Protein AF-A0A8J9T237-F1 (afdb_monomer_lite)

Sequence (144 aa):
PAMFVANHNSWMDIPYLGSTIGWRNYKIIAKKELSKVPALGKAIYLGGHVMVDRTDRKSQLKTLKTGIQYLKDGVHLCTFPEGTRSRTGKVLPFKNGAFKMAYKAGAPIIPLSIVGANKMMPAHWMFPFRSGHGITKVIVHDPI

Secondary structure (DSSP, 8-state):
--EEEE--S-TTHHHHHHHHTTTSSEEEEEEGGGGGSTTHHHHHHHTTPEEE-SS-HHHHHHHHHHHHHHHHTT-EEEE-TTSS--SSSSPPPPPTHHHHHHHHHTPPEEEEEEESHHHHS-TT-SS--S---S--EEEEPPP-

pLDDT: mean 91.12, std 5.75, range [74.38, 98.19]

Organism: Phaeodactylum tricornutum (NCBI:txid2850)

Foldseek 3Di:
DAEEEEAAWAPVVVVVVCVVVVVPQEAEEAEQVLLVPPPRVVCNVVVVHQYADPVDPVRLVVSLVVLLVSLLVVGYYYYHQLNAHDQVQDGHDGHCSSVSSCVSNVHWYKYKYKPQNCQQPGRPDPDRPDGRDDDIDIDIDDTD

Structure (mmCIF, N/CA/C/O backbone):
data_AF-A0A8J9T237-F1
#
_entry.id   AF-A0A8J9T237-F1
#
loop_
_atom_site.group_PDB
_atom_site.id
_atom_site.type_symbol
_atom_site.label_atom_id
_atom_site.label_alt_id
_atom_site.label_comp_id
_atom_site.label_asym_id
_atom_site.label_entity_id
_atom_site.label_seq_id
_atom_site.pdbx_PDB_ins_code
_atom_site.Cartn_x
_atom_site.Cartn_y
_atom_site.Cartn_z
_atom_site.occupancy
_atom_site.B_iso_or_equiv
_atom_site.auth_seq_id
_atom_site.auth_comp_id
_atom_site.auth_asym_id
_atom_site.auth_atom_id
_atom_site.pdbx_PDB_model_num
ATOM 1 N N . PRO A 1 1 ? -16.008 0.614 2.294 1.00 92.75 1 PRO A N 1
ATOM 2 C CA . PRO A 1 1 ? -14.536 0.800 2.177 1.00 92.75 1 PRO A CA 1
ATOM 3 C C . PRO A 1 1 ? -13.841 -0.565 2.192 1.00 92.75 1 PRO A C 1
ATOM 5 O O . PRO A 1 1 ? -14.397 -1.498 2.759 1.00 92.75 1 PRO A O 1
ATOM 8 N N . ALA A 1 2 ? -12.664 -0.687 1.576 1.00 95.62 2 ALA A N 1
ATOM 9 C CA . ALA A 1 2 ? -11.924 -1.950 1.470 1.00 95.62 2 ALA A CA 1
ATOM 10 C C . ALA A 1 2 ? -10.407 -1.708 1.493 1.00 95.62 2 ALA A C 1
ATOM 12 O O . ALA A 1 2 ? -9.944 -0.614 1.148 1.00 95.62 2 ALA A O 1
ATOM 13 N N . MET A 1 3 ? -9.648 -2.734 1.886 1.00 97.06 3 MET A N 1
ATOM 14 C CA . MET A 1 3 ? -8.188 -2.773 1.792 1.00 97.06 3 MET A CA 1
ATOM 15 C C . MET A 1 3 ? -7.775 -3.501 0.511 1.00 97.06 3 MET A C 1
ATOM 17 O O . MET A 1 3 ? -7.821 -4.725 0.435 1.00 97.06 3 MET A O 1
ATOM 21 N N . PHE A 1 4 ? -7.324 -2.750 -0.484 1.00 96.56 4 PHE A N 1
ATOM 22 C CA . PHE A 1 4 ? -6.761 -3.292 -1.711 1.00 96.56 4 PHE A CA 1
ATOM 23 C C . PHE A 1 4 ? -5.283 -3.641 -1.518 1.00 96.56 4 PHE A C 1
ATOM 25 O O . PHE A 1 4 ? -4.478 -2.804 -1.087 1.00 96.56 4 PHE A O 1
ATOM 32 N N . VAL A 1 5 ? -4.913 -4.869 -1.870 1.00 96.19 5 VAL A N 1
ATOM 33 C CA . VAL A 1 5 ? -3.529 -5.361 -1.799 1.00 96.19 5 VAL A CA 1
ATOM 34 C C . VAL A 1 5 ? -3.123 -5.969 -3.129 1.00 96.19 5 VAL A C 1
ATOM 36 O O . VAL A 1 5 ? -3.763 -6.898 -3.606 1.00 96.19 5 VAL A O 1
ATOM 39 N N . ALA A 1 6 ? -2.040 -5.455 -3.707 1.00 95.81 6 ALA A N 1
ATOM 40 C CA . ALA A 1 6 ? -1.522 -5.896 -4.999 1.00 95.81 6 ALA A CA 1
ATOM 41 C C . ALA A 1 6 ? -0.049 -6.310 -4.903 1.00 95.81 6 ALA A C 1
ATOM 43 O O . ALA A 1 6 ? 0.686 -5.800 -4.055 1.00 95.81 6 ALA A O 1
ATOM 44 N N . ASN A 1 7 ? 0.408 -7.196 -5.790 1.00 95.25 7 ASN A N 1
ATOM 45 C CA . ASN A 1 7 ? 1.843 -7.430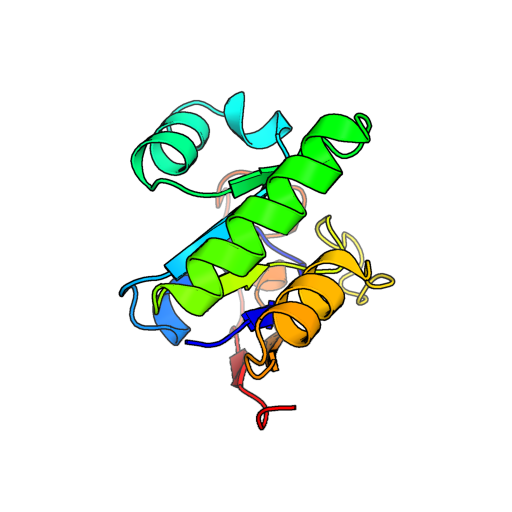 -5.984 1.00 95.25 7 ASN A CA 1
ATOM 46 C C . ASN A 1 7 ? 2.533 -6.186 -6.573 1.00 95.25 7 ASN A C 1
ATOM 48 O O . ASN A 1 7 ? 1.879 -5.336 -7.177 1.00 95.25 7 ASN A O 1
ATOM 52 N N . HIS A 1 8 ? 3.855 -6.086 -6.418 1.00 93.62 8 HIS A N 1
ATOM 53 C CA . HIS A 1 8 ? 4.619 -4.908 -6.828 1.00 93.62 8 HIS A CA 1
ATOM 54 C C . HIS A 1 8 ? 5.853 -5.272 -7.649 1.00 93.62 8 HIS A C 1
ATOM 56 O O . HIS A 1 8 ? 6.818 -5.835 -7.136 1.00 93.62 8 HIS A O 1
ATOM 62 N N . ASN A 1 9 ? 5.867 -4.919 -8.931 1.00 91.44 9 ASN A N 1
ATOM 63 C CA . ASN A 1 9 ? 6.97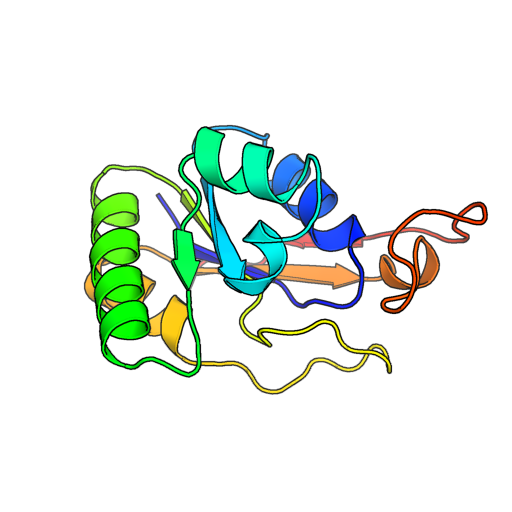0 -5.195 -9.853 1.00 91.44 9 ASN A CA 1
ATOM 64 C C . ASN A 1 9 ? 7.328 -4.012 -10.777 1.00 91.44 9 ASN A C 1
ATOM 66 O O . ASN A 1 9 ? 8.324 -4.085 -11.496 1.00 91.44 9 ASN A O 1
ATOM 70 N N . SER A 1 10 ? 6.575 -2.910 -10.734 1.00 91.12 10 SER A N 1
ATOM 71 C CA . SER A 1 10 ? 6.787 -1.719 -11.558 1.00 91.12 10 SER A CA 1
ATOM 72 C C . SER A 1 10 ? 6.329 -0.451 -10.831 1.00 91.12 10 SER A C 1
ATOM 74 O O . SER A 1 10 ? 5.538 -0.503 -9.894 1.00 91.12 10 SER A O 1
ATOM 76 N N . TRP A 1 11 ? 6.783 0.732 -11.255 1.00 88.25 11 TRP A N 1
ATOM 77 C CA . TRP A 1 11 ? 6.081 1.952 -10.826 1.00 88.25 11 TRP A CA 1
ATOM 78 C C . TRP A 1 11 ? 4.721 2.110 -11.501 1.00 88.25 11 TRP A C 1
ATOM 80 O O . TRP A 1 11 ? 3.874 2.811 -10.954 1.00 88.25 11 TRP A O 1
ATOM 90 N N . MET A 1 12 ? 4.499 1.454 -12.647 1.00 89.88 12 MET A N 1
ATOM 91 C CA . MET A 1 12 ? 3.203 1.474 -13.328 1.00 89.88 12 MET A CA 1
ATOM 92 C C . MET A 1 12 ? 2.101 0.791 -12.511 1.00 89.88 12 MET A C 1
ATOM 94 O O . MET A 1 12 ? 0.923 1.036 -12.749 1.00 89.88 12 MET A O 1
ATOM 98 N N . ASP A 1 13 ? 2.458 0.015 -11.487 1.00 91.94 13 ASP A N 1
ATOM 99 C CA . ASP A 1 13 ? 1.488 -0.603 -10.584 1.00 91.94 13 ASP A CA 1
ATOM 100 C C . ASP A 1 13 ? 0.599 0.439 -9.890 1.00 91.94 13 ASP A C 1
ATOM 102 O O . ASP A 1 13 ? -0.586 0.196 -9.685 1.00 91.94 13 ASP A O 1
ATOM 106 N N . ILE A 1 14 ? 1.144 1.617 -9.557 1.00 89.75 14 ILE A N 1
ATOM 107 C CA . ILE A 1 14 ? 0.395 2.696 -8.895 1.00 89.75 14 ILE A CA 1
ATOM 108 C C . ILE A 1 14 ? -0.729 3.232 -9.795 1.00 89.75 14 ILE A C 1
ATOM 110 O O . ILE A 1 14 ? -1.877 3.235 -9.343 1.00 89.75 14 ILE A O 1
ATOM 114 N N . PRO A 1 15 ? -0.467 3.677 -11.043 1.00 89.56 15 PRO A N 1
ATOM 115 C CA . PRO A 1 15 ? -1.537 4.139 -11.915 1.00 89.56 15 PRO A CA 1
ATOM 116 C C . PRO A 1 15 ? -2.497 3.026 -12.337 1.00 89.56 15 PRO A C 1
ATOM 118 O O . PRO A 1 15 ? -3.694 3.285 -12.431 1.00 89.56 15 PRO A O 1
ATOM 121 N N . TYR A 1 16 ? -2.032 1.784 -12.518 1.00 92.44 16 TYR A N 1
ATOM 122 C CA . TYR A 1 16 ? -2.939 0.664 -12.786 1.00 92.44 16 TYR A CA 1
ATOM 123 C C . TYR A 1 16 ? -3.894 0.415 -11.615 1.00 92.44 16 TYR A C 1
ATOM 125 O O . TYR A 1 16 ? -5.105 0.315 -11.824 1.00 92.44 16 TYR A O 1
ATOM 133 N N . LEU A 1 17 ? -3.383 0.416 -10.382 1.00 91.38 17 LEU A N 1
ATOM 134 C CA . LEU A 1 17 ? -4.204 0.292 -9.181 1.00 91.38 17 LEU A CA 1
ATOM 135 C C . LEU A 1 17 ? -5.207 1.448 -9.070 1.00 91.38 17 LEU A C 1
ATOM 137 O O . LEU A 1 17 ? -6.395 1.203 -8.887 1.00 91.38 17 LEU A O 1
ATOM 141 N N . GLY A 1 18 ? -4.743 2.688 -9.259 1.00 90.00 18 GLY A N 1
ATOM 142 C CA . GLY A 1 18 ? -5.579 3.893 -9.246 1.00 90.00 18 GLY A CA 1
ATOM 143 C C . GLY A 1 18 ? -6.705 3.864 -10.282 1.00 90.00 18 GLY A C 1
ATOM 144 O O . GLY A 1 18 ? -7.846 4.195 -9.966 1.00 90.00 18 GLY A O 1
ATOM 145 N N . SER A 1 19 ? -6.415 3.395 -11.498 1.00 90.12 19 SER A N 1
ATOM 146 C CA . SER A 1 19 ? -7.431 3.237 -12.544 1.00 90.12 19 SER A CA 1
ATOM 147 C C . SER A 1 19 ? -8.456 2.151 -12.216 1.00 90.12 19 SER A C 1
ATOM 149 O O . SER A 1 19 ? -9.642 2.340 -12.466 1.00 90.12 19 SER A O 1
ATOM 151 N N . THR A 1 20 ? -8.022 1.060 -11.579 1.00 89.38 20 THR A N 1
ATOM 152 C CA . THR A 1 20 ? -8.891 -0.072 -11.222 1.00 89.38 20 THR A CA 1
ATOM 153 C C . THR A 1 20 ? -9.893 0.308 -10.135 1.00 89.38 20 THR A C 1
ATOM 155 O O . THR A 1 20 ? -11.049 -0.094 -10.179 1.00 89.38 20 THR A O 1
ATOM 158 N N . ILE A 1 21 ? -9.474 1.140 -9.182 1.00 87.44 21 ILE A N 1
ATOM 159 C CA . ILE A 1 21 ? -10.339 1.665 -8.113 1.00 87.44 21 ILE A CA 1
ATOM 160 C C . ILE A 1 21 ? -11.111 2.930 -8.535 1.00 87.44 21 ILE A C 1
ATOM 162 O O . ILE A 1 21 ? -11.752 3.576 -7.710 1.00 87.44 21 ILE A O 1
ATOM 166 N N . GLY A 1 22 ? -11.035 3.317 -9.814 1.00 83.00 22 GLY A N 1
ATOM 167 C CA . GLY A 1 22 ? -11.773 4.451 -10.371 1.00 83.00 22 GLY A CA 1
ATOM 168 C C . GLY A 1 22 ? -11.317 5.825 -9.872 1.00 83.00 22 GLY A C 1
ATOM 169 O O . GLY A 1 22 ? -12.103 6.768 -9.916 1.00 83.00 22 GLY A O 1
ATOM 170 N N . TRP A 1 23 ? -10.079 5.949 -9.378 1.00 77.56 23 TRP A N 1
ATOM 171 C CA . TRP A 1 23 ? -9.453 7.184 -8.873 1.00 77.56 23 TRP A CA 1
ATOM 172 C C . TRP A 1 23 ? -10.186 7.913 -7.738 1.00 77.56 23 TRP A C 1
ATOM 174 O O . TRP A 1 23 ? -9.791 9.017 -7.357 1.00 77.56 23 TRP A O 1
ATOM 184 N N . ARG A 1 24 ? -11.240 7.327 -7.167 1.00 78.50 24 ARG A N 1
ATOM 185 C CA . ARG A 1 24 ? -12.089 7.992 -6.176 1.00 78.50 24 ARG A CA 1
ATOM 186 C C . ARG A 1 24 ? -11.840 7.431 -4.781 1.00 78.50 24 ARG A C 1
ATOM 188 O O . ARG A 1 24 ? -11.812 6.227 -4.568 1.00 78.50 24 ARG A O 1
ATOM 195 N N . ASN A 1 25 ? -11.675 8.350 -3.832 1.00 86.12 25 ASN A N 1
ATOM 196 C CA . ASN A 1 25 ? -11.693 8.103 -2.389 1.00 86.12 25 ASN A CA 1
ATOM 197 C C . ASN A 1 25 ? -10.775 6.969 -1.878 1.00 86.12 25 ASN A C 1
ATOM 199 O O . ASN A 1 25 ? -11.201 6.112 -1.102 1.00 86.12 25 ASN A O 1
ATOM 203 N N . TYR A 1 26 ? -9.501 6.972 -2.285 1.00 92.81 26 TYR A N 1
ATOM 204 C CA . TYR A 1 26 ? -8.507 6.019 -1.785 1.00 92.81 26 TYR A CA 1
ATOM 205 C C . TYR A 1 26 ? -7.244 6.699 -1.255 1.00 92.81 26 TYR A C 1
ATOM 207 O O . TYR A 1 26 ? -6.866 7.783 -1.709 1.00 92.81 26 TYR A O 1
ATOM 215 N N . LYS A 1 27 ? -6.545 6.039 -0.324 1.00 94.94 27 LYS A N 1
ATOM 216 C CA . LYS A 1 27 ? -5.196 6.418 0.113 1.00 94.94 27 LYS A CA 1
ATOM 217 C C . LYS A 1 27 ? -4.213 5.263 -0.051 1.00 94.94 27 LYS A C 1
ATOM 219 O O . LYS A 1 27 ? -4.526 4.110 0.226 1.00 94.94 27 LYS A O 1
ATOM 224 N N . ILE A 1 28 ? -2.989 5.588 -0.455 1.00 93.38 28 ILE A N 1
ATOM 225 C CA . ILE A 1 28 ? -1.876 4.648 -0.544 1.00 93.38 28 ILE A CA 1
ATOM 226 C C . ILE A 1 28 ? -1.081 4.676 0.762 1.00 93.38 28 ILE A C 1
ATOM 228 O O . ILE A 1 28 ? -0.843 5.745 1.328 1.00 93.38 28 ILE A O 1
ATOM 232 N N . ILE A 1 29 ? -0.632 3.505 1.212 1.00 93.69 29 ILE A N 1
ATOM 233 C CA . ILE A 1 29 ? 0.410 3.392 2.238 1.00 93.69 29 ILE A CA 1
ATOM 234 C C . ILE A 1 29 ? 1.772 3.341 1.537 1.00 93.69 29 ILE A C 1
ATOM 236 O O . ILE A 1 29 ? 2.130 2.338 0.915 1.00 93.69 29 ILE A O 1
ATOM 240 N N . ALA A 1 30 ? 2.523 4.433 1.636 1.00 89.62 30 ALA A N 1
ATOM 241 C CA . ALA A 1 30 ? 3.766 4.688 0.921 1.00 89.62 30 ALA A CA 1
ATOM 242 C C . ALA A 1 30 ? 4.988 4.669 1.855 1.00 89.62 30 ALA A C 1
ATOM 244 O O . ALA A 1 30 ? 4.905 4.981 3.043 1.00 89.62 30 ALA A O 1
ATOM 245 N N . LYS A 1 31 ? 6.158 4.315 1.311 1.00 89.06 31 LYS A N 1
ATOM 246 C CA . LYS A 1 31 ? 7.435 4.361 2.041 1.00 89.06 31 LYS A CA 1
ATOM 247 C C . LYS A 1 31 ? 7.833 5.822 2.297 1.00 89.06 31 LYS A C 1
ATOM 249 O O . LYS A 1 31 ? 7.769 6.620 1.363 1.00 89.06 31 LYS A O 1
ATOM 254 N N . LYS A 1 32 ? 8.284 6.169 3.508 1.00 88.06 32 LYS A N 1
ATOM 255 C CA . LYS A 1 32 ? 8.684 7.546 3.868 1.00 88.06 32 LYS A CA 1
ATOM 256 C C . LYS A 1 32 ? 9.715 8.147 2.912 1.00 88.06 32 LYS A C 1
ATOM 258 O O . LYS A 1 32 ? 9.652 9.329 2.622 1.00 88.06 32 LYS A O 1
ATOM 263 N N . GLU A 1 33 ? 10.624 7.355 2.362 1.00 86.50 33 GLU A N 1
ATOM 264 C CA . GLU A 1 33 ? 11.654 7.823 1.432 1.00 86.50 33 GLU A CA 1
ATOM 265 C C . GLU A 1 33 ? 11.082 8.382 0.124 1.00 86.50 33 GLU A C 1
ATOM 267 O O . GLU A 1 33 ? 11.743 9.195 -0.517 1.00 86.50 33 GLU A O 1
ATOM 272 N N . LEU A 1 34 ? 9.845 8.023 -0.245 1.00 85.25 34 LEU A N 1
ATOM 273 C CA . LEU A 1 34 ? 9.156 8.633 -1.385 1.00 85.25 34 LEU A CA 1
ATOM 274 C C . LEU A 1 34 ? 8.837 10.115 -1.152 1.00 85.25 34 LEU A C 1
ATOM 276 O O . LEU A 1 34 ? 8.665 10.849 -2.120 1.00 85.25 34 LEU A O 1
ATOM 280 N N . SER A 1 35 ? 8.842 10.588 0.100 1.00 86.44 35 SER A N 1
ATOM 281 C CA . SER A 1 35 ? 8.707 12.015 0.412 1.00 86.44 35 SER A CA 1
ATOM 282 C C . SER A 1 35 ? 9.860 12.854 -0.146 1.00 86.44 35 SER A C 1
ATOM 284 O O . SER A 1 35 ? 9.708 14.062 -0.295 1.00 86.44 35 SER A O 1
ATOM 286 N N . LYS A 1 36 ? 11.014 12.232 -0.429 1.00 86.62 36 LYS A N 1
ATOM 287 C CA . LYS A 1 36 ? 12.210 12.905 -0.955 1.00 86.62 36 LYS A CA 1
ATOM 288 C C . LYS A 1 36 ? 12.193 13.055 -2.476 1.00 86.62 36 LYS A C 1
ATOM 290 O O . LYS A 1 36 ? 13.033 13.765 -3.015 1.00 86.62 36 LYS A O 1
ATOM 295 N N . VAL A 1 37 ? 11.277 12.379 -3.171 1.00 84.94 37 VAL A N 1
ATOM 296 C CA . VAL A 1 37 ? 11.173 12.454 -4.631 1.00 84.94 37 VAL A CA 1
ATOM 297 C C . VAL A 1 37 ? 10.428 13.743 -5.002 1.00 84.94 37 VAL A C 1
ATOM 299 O O . VAL A 1 37 ? 9.278 13.905 -4.577 1.00 84.94 37 VAL A O 1
ATOM 302 N N . PRO A 1 38 ? 11.033 14.662 -5.782 1.00 79.06 38 PRO A N 1
ATOM 303 C CA . PRO A 1 38 ? 10.367 15.890 -6.214 1.00 79.06 38 PRO A CA 1
ATOM 304 C C . PRO A 1 38 ? 9.055 15.592 -6.950 1.00 79.06 38 PRO A C 1
ATOM 306 O O . PRO A 1 38 ? 8.946 14.582 -7.642 1.00 79.06 38 PRO A O 1
ATOM 309 N N . ALA A 1 39 ? 8.053 16.461 -6.781 1.00 86.06 39 ALA A N 1
ATOM 310 C CA . ALA A 1 39 ? 6.662 16.294 -7.230 1.00 86.06 39 ALA A CA 1
ATOM 311 C C . ALA A 1 39 ? 5.903 15.102 -6.608 1.00 86.06 39 ALA A C 1
ATOM 313 O O . ALA A 1 39 ? 4.832 15.316 -6.041 1.00 86.06 39 ALA A O 1
ATOM 314 N N . LEU A 1 40 ? 6.451 13.882 -6.624 1.00 84.44 40 LEU A N 1
ATOM 315 C CA . LEU A 1 40 ? 5.805 12.693 -6.055 1.00 84.44 40 LEU A CA 1
ATOM 316 C C . LEU A 1 40 ? 5.608 12.816 -4.541 1.00 84.44 40 LEU A C 1
ATOM 318 O O . LEU A 1 40 ? 4.513 12.570 -4.048 1.00 84.44 40 LEU A O 1
ATOM 322 N N . GLY A 1 41 ? 6.630 13.240 -3.796 1.00 86.25 41 GLY A N 1
ATOM 323 C CA . GLY A 1 41 ? 6.520 13.445 -2.351 1.00 86.25 41 GLY A CA 1
ATOM 324 C C . GLY A 1 41 ? 5.462 14.492 -1.993 1.00 86.25 41 GLY A C 1
ATOM 325 O O . GLY A 1 41 ? 4.673 14.290 -1.069 1.00 86.25 41 GLY A O 1
ATOM 326 N N . LYS A 1 42 ? 5.381 15.573 -2.783 1.00 87.81 42 LYS A N 1
ATOM 327 C CA . LYS A 1 42 ? 4.363 16.623 -2.630 1.00 87.81 42 LYS A CA 1
ATOM 328 C C . LYS A 1 42 ? 2.963 16.095 -2.952 1.00 87.81 42 LYS A C 1
ATOM 330 O O . LYS A 1 42 ? 2.040 16.364 -2.194 1.00 87.81 42 LYS A O 1
ATOM 335 N N . ALA A 1 43 ? 2.811 15.305 -4.015 1.00 87.50 43 ALA A N 1
ATOM 336 C CA . ALA A 1 43 ? 1.548 14.656 -4.364 1.00 87.50 43 ALA A CA 1
ATOM 337 C C . ALA A 1 43 ? 1.098 13.658 -3.284 1.00 87.50 43 ALA A C 1
ATOM 339 O O . ALA A 1 43 ? -0.072 13.642 -2.916 1.00 87.50 43 ALA A O 1
ATOM 340 N N . ILE A 1 44 ? 2.031 12.884 -2.715 1.00 88.88 44 ILE A N 1
ATOM 341 C CA . ILE A 1 44 ? 1.763 11.969 -1.598 1.00 88.88 44 ILE A CA 1
ATOM 342 C C . ILE A 1 44 ? 1.219 12.738 -0.390 1.00 88.88 44 ILE A C 1
ATOM 344 O O . ILE A 1 44 ? 0.191 12.364 0.177 1.00 88.88 44 ILE A O 1
ATOM 348 N N . TYR A 1 45 ? 1.894 13.828 -0.024 1.00 88.44 45 TYR A N 1
ATOM 349 C CA . TYR A 1 45 ? 1.512 14.668 1.105 1.00 88.44 45 TYR A CA 1
ATOM 350 C C . TYR A 1 45 ? 0.163 15.369 0.890 1.00 88.44 45 TYR A C 1
ATOM 352 O O . TYR A 1 45 ? -0.742 15.207 1.706 1.00 88.44 45 TYR A O 1
ATOM 360 N N . LEU A 1 46 ? -0.004 16.088 -0.226 1.00 88.50 46 LEU A N 1
ATOM 361 C CA . LEU A 1 46 ? -1.241 16.811 -0.553 1.00 88.50 46 LEU A CA 1
ATOM 362 C C . LEU A 1 46 ? -2.429 15.864 -0.757 1.00 88.50 46 LEU A C 1
ATOM 364 O O . LEU A 1 46 ? -3.553 16.190 -0.392 1.00 88.50 46 LEU A O 1
ATOM 368 N N . GLY A 1 47 ? -2.177 14.666 -1.284 1.00 87.25 47 GLY A N 1
ATOM 369 C CA . GLY A 1 47 ? -3.176 13.613 -1.424 1.00 87.25 47 GLY A CA 1
ATOM 370 C C . GLY A 1 47 ? -3.593 12.977 -0.096 1.00 87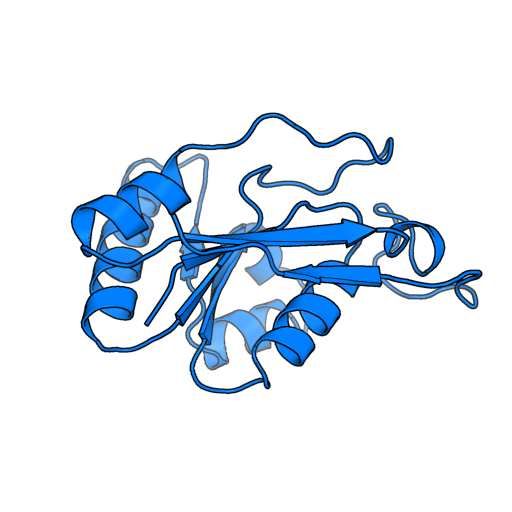.25 47 GLY A C 1
ATOM 371 O O . GLY A 1 47 ? -4.470 12.117 -0.096 1.00 87.25 47 GLY A O 1
ATOM 372 N N . GLY A 1 48 ? -2.998 13.357 1.043 1.00 89.88 48 GLY A N 1
ATOM 373 C CA . GLY A 1 48 ? -3.307 12.796 2.363 1.00 89.88 48 GLY A CA 1
ATOM 374 C C . GLY A 1 48 ? -2.952 11.312 2.498 1.00 89.88 48 GLY A C 1
ATOM 375 O O . GLY A 1 48 ? -3.557 10.595 3.299 1.00 89.88 48 GLY A O 1
ATOM 376 N N . HIS A 1 49 ? -2.022 10.822 1.674 1.00 92.94 49 HIS A N 1
ATOM 377 C CA . HIS A 1 49 ? -1.582 9.432 1.690 1.00 92.94 49 HIS A CA 1
ATOM 378 C C . HIS A 1 49 ? -0.772 9.120 2.957 1.00 92.94 49 HIS A C 1
ATOM 380 O O . HIS A 1 49 ? -0.182 10.001 3.585 1.00 92.94 49 HIS A O 1
ATOM 386 N N . VAL A 1 50 ? -0.746 7.848 3.362 1.00 92.94 50 VAL A N 1
ATOM 387 C CA . VAL A 1 50 ? -0.106 7.441 4.618 1.00 92.94 50 VAL A CA 1
ATOM 388 C C . VAL A 1 50 ? 1.357 7.116 4.357 1.00 92.94 50 VAL A C 1
ATOM 390 O O . VAL A 1 50 ? 1.665 6.170 3.638 1.00 92.94 50 VAL A O 1
ATOM 393 N N . MET A 1 51 ? 2.272 7.871 4.960 1.00 92.06 51 MET A N 1
ATOM 394 C CA . MET A 1 51 ? 3.705 7.581 4.886 1.00 92.06 51 MET A CA 1
ATOM 395 C C . MET A 1 51 ? 4.159 6.780 6.101 1.00 92.06 51 MET A C 1
ATOM 397 O O . MET A 1 51 ? 3.975 7.213 7.238 1.00 92.06 51 MET A O 1
ATOM 401 N N . VAL A 1 52 ? 4.804 5.642 5.850 1.00 92.81 52 VAL A N 1
ATOM 402 C CA . VAL A 1 52 ? 5.375 4.791 6.895 1.00 92.81 52 VAL A CA 1
ATOM 403 C C . VAL A 1 52 ? 6.894 4.844 6.877 1.00 92.81 52 VAL A C 1
ATOM 405 O O . VAL A 1 52 ? 7.536 4.548 5.864 1.00 92.81 52 VAL A O 1
ATOM 408 N N . ASP A 1 53 ? 7.469 5.189 8.025 1.00 92.44 53 ASP A N 1
ATOM 409 C CA . ASP A 1 53 ? 8.864 4.907 8.324 1.00 92.44 53 ASP A CA 1
ATOM 410 C C . ASP A 1 53 ? 8.960 3.474 8.846 1.00 92.44 53 ASP A C 1
ATOM 412 O O . ASP A 1 53 ? 8.377 3.124 9.873 1.00 92.44 53 ASP A O 1
ATOM 416 N N . ARG A 1 54 ? 9.651 2.608 8.108 1.00 86.81 54 ARG A N 1
ATOM 417 C CA . ARG A 1 54 ? 9.735 1.189 8.465 1.00 86.81 54 ARG A CA 1
ATOM 418 C C . ARG A 1 54 ? 10.828 0.901 9.484 1.00 86.81 54 ARG A C 1
ATOM 420 O O . ARG A 1 54 ? 10.825 -0.206 10.009 1.00 86.81 54 ARG A O 1
ATOM 427 N N . THR A 1 55 ? 11.715 1.849 9.777 1.00 90.94 55 THR A N 1
ATOM 428 C CA . THR A 1 55 ? 12.734 1.685 10.822 1.00 90.94 55 THR A CA 1
ATOM 429 C C . THR A 1 55 ? 12.264 2.231 12.168 1.00 90.94 55 THR A C 1
ATOM 431 O O . THR A 1 55 ? 12.828 1.871 13.194 1.00 90.94 55 THR A O 1
ATOM 434 N N . ASP A 1 56 ? 11.203 3.045 12.188 1.00 94.06 56 ASP A N 1
ATOM 435 C CA . ASP A 1 56 ? 10.636 3.610 13.413 1.00 94.06 56 ASP A CA 1
ATOM 436 C C . ASP A 1 56 ? 9.319 2.931 13.825 1.00 94.06 56 ASP A C 1
ATOM 438 O O . ASP A 1 56 ? 8.274 3.055 13.179 1.00 94.06 56 ASP A O 1
ATOM 442 N N . ARG A 1 57 ? 9.345 2.256 14.979 1.00 93.31 57 ARG A N 1
ATOM 443 C CA . ARG A 1 57 ? 8.172 1.590 15.559 1.00 93.31 57 ARG A CA 1
ATOM 444 C C . ARG A 1 57 ? 7.031 2.569 15.855 1.00 93.31 57 ARG A C 1
ATOM 446 O O . ARG A 1 57 ? 5.867 2.193 15.701 1.00 93.31 57 ARG A O 1
ATOM 453 N N . LYS A 1 58 ? 7.325 3.814 16.256 1.00 95.50 58 LYS A N 1
ATOM 454 C CA . LYS A 1 58 ? 6.280 4.818 16.528 1.00 95.50 58 LYS A CA 1
ATOM 455 C C . LYS A 1 58 ? 5.548 5.192 15.237 1.00 95.50 58 LYS A C 1
ATOM 457 O O . LYS A 1 58 ? 4.316 5.198 15.219 1.00 95.50 58 LYS A O 1
ATOM 462 N N . SER A 1 59 ? 6.277 5.413 14.145 1.00 94.88 59 SER A N 1
ATOM 463 C CA . SER A 1 59 ? 5.720 5.660 12.811 1.00 94.88 59 SER A CA 1
ATOM 464 C C . SER A 1 59 ? 4.873 4.495 12.300 1.00 94.88 59 SER A C 1
ATOM 466 O O . SER A 1 59 ? 3.770 4.719 11.795 1.00 94.88 59 SER A O 1
ATOM 468 N N . GLN A 1 60 ? 5.324 3.250 12.483 1.00 94.06 60 GLN A N 1
ATOM 469 C CA . GLN A 1 60 ? 4.543 2.064 12.113 1.00 94.06 60 GLN A CA 1
ATOM 470 C C . GLN A 1 60 ? 3.215 1.986 12.881 1.00 94.06 60 GLN A C 1
ATOM 472 O O . GLN A 1 60 ? 2.169 1.726 12.286 1.00 94.06 60 GLN A O 1
ATOM 477 N N . LEU A 1 61 ? 3.232 2.247 14.193 1.00 95.69 61 LEU A N 1
ATOM 478 C CA . LEU A 1 61 ? 2.021 2.268 15.019 1.00 95.69 61 LEU A CA 1
ATOM 479 C C . LEU A 1 61 ? 1.081 3.416 14.639 1.00 95.69 61 LEU A C 1
ATOM 481 O O . LEU A 1 61 ? -0.131 3.212 14.575 1.00 95.69 61 LEU A O 1
ATOM 485 N N . LYS A 1 62 ? 1.623 4.606 14.356 1.00 96.06 62 LYS A N 1
ATOM 486 C CA . LYS A 1 62 ? 0.840 5.744 13.858 1.00 96.06 62 LYS A CA 1
ATOM 487 C C . LYS A 1 62 ? 0.177 5.401 12.525 1.00 96.06 62 LYS A C 1
ATOM 489 O O . LYS A 1 62 ? -1.029 5.560 12.402 1.00 96.06 62 LYS A O 1
ATOM 494 N N . THR A 1 63 ? 0.941 4.849 11.582 1.00 95.94 63 THR A N 1
ATOM 495 C CA . THR A 1 63 ? 0.438 4.370 10.285 1.00 95.94 63 THR A CA 1
ATOM 496 C C . THR A 1 63 ? -0.704 3.378 10.461 1.00 95.94 63 THR A C 1
ATOM 498 O O . THR A 1 63 ? -1.742 3.528 9.825 1.00 95.94 63 THR A O 1
ATOM 501 N N . LEU A 1 64 ? -0.540 2.396 11.354 1.00 96.44 64 LEU A N 1
ATOM 502 C CA . LEU A 1 64 ? -1.572 1.406 11.643 1.00 96.44 64 LEU A CA 1
ATOM 503 C C . LEU A 1 64 ? -2.864 2.075 12.137 1.00 96.44 64 LEU A C 1
ATOM 505 O O . LEU A 1 64 ? -3.935 1.783 11.616 1.00 96.44 64 LEU A O 1
ATOM 509 N N . LYS A 1 65 ? -2.765 2.983 13.118 1.00 97.44 65 LYS A N 1
ATOM 510 C CA . LYS A 1 65 ? -3.924 3.706 13.667 1.00 97.44 65 LYS A CA 1
ATOM 511 C C . LYS A 1 65 ? -4.611 4.570 12.607 1.00 97.44 65 LYS A C 1
ATOM 513 O O . LYS A 1 65 ? -5.823 4.483 12.458 1.00 97.44 65 LYS A O 1
ATOM 518 N N . THR A 1 66 ? -3.842 5.351 11.849 1.00 97.00 66 THR A N 1
ATOM 519 C CA . THR A 1 66 ? -4.365 6.201 10.770 1.00 97.00 66 THR A CA 1
ATOM 520 C C . THR A 1 66 ? -5.040 5.372 9.681 1.00 97.00 66 THR A C 1
ATOM 522 O O . THR A 1 66 ? -6.120 5.732 9.230 1.00 97.00 66 THR A O 1
ATOM 525 N N . GLY A 1 67 ? -4.451 4.243 9.281 1.00 97.12 67 GLY A N 1
ATOM 526 C CA . GLY A 1 67 ? -5.054 3.371 8.279 1.00 97.12 67 GLY A CA 1
ATOM 527 C C . GLY A 1 67 ? -6.362 2.731 8.754 1.00 97.12 67 GLY A C 1
ATOM 528 O O . GLY A 1 67 ? -7.339 2.705 8.012 1.00 97.12 67 GLY A O 1
ATOM 529 N N . ILE A 1 68 ? -6.422 2.282 10.012 1.00 98.00 68 ILE A N 1
ATOM 530 C CA . ILE A 1 68 ? -7.676 1.787 10.604 1.00 98.00 68 ILE A CA 1
ATOM 531 C C . ILE A 1 68 ? -8.747 2.882 10.580 1.00 98.00 68 ILE A C 1
ATOM 533 O O . ILE A 1 68 ? -9.884 2.599 10.215 1.00 98.00 68 ILE 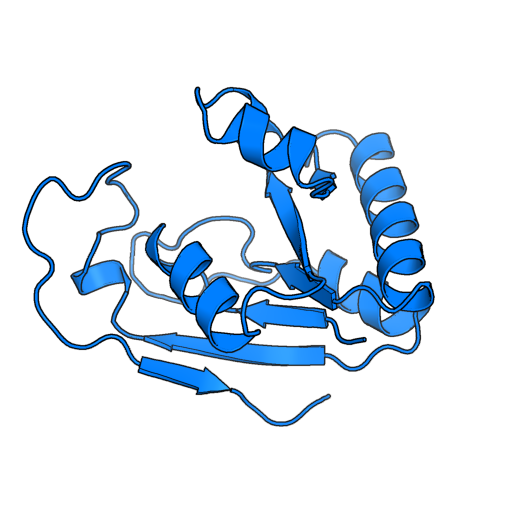A O 1
ATOM 537 N N . GLN A 1 69 ? -8.388 4.117 10.942 1.00 97.94 69 GLN A N 1
ATOM 538 C CA . GLN A 1 69 ? -9.332 5.231 10.944 1.00 97.94 69 GLN A CA 1
ATOM 539 C C . GLN A 1 69 ? -9.849 5.536 9.534 1.00 97.94 69 GLN A C 1
ATOM 541 O O . GLN A 1 69 ? -11.055 5.592 9.343 1.00 97.94 69 GLN A O 1
ATOM 546 N N . TYR A 1 70 ? -8.971 5.600 8.528 1.00 97.38 70 TYR A N 1
ATOM 547 C CA . TYR A 1 70 ? -9.396 5.805 7.141 1.00 97.38 70 TYR A CA 1
ATOM 548 C C . TYR A 1 70 ? -10.395 4.753 6.659 1.00 97.38 70 TYR A C 1
ATOM 550 O O . TYR A 1 70 ? -11.406 5.102 6.055 1.00 97.38 70 TYR A O 1
ATOM 558 N N . LEU A 1 71 ? -10.148 3.475 6.959 1.00 96.81 71 LEU A N 1
ATOM 559 C CA . LEU A 1 71 ? -11.088 2.413 6.605 1.00 96.81 71 LEU A CA 1
ATOM 560 C C . LEU A 1 71 ? -12.437 2.583 7.312 1.00 96.81 71 LEU A C 1
ATOM 562 O O . LEU A 1 71 ? -13.467 2.356 6.685 1.00 96.81 71 LEU A O 1
ATOM 566 N N . LYS A 1 72 ? -12.448 3.001 8.583 1.00 97.06 72 LYS A N 1
ATOM 567 C CA . LYS A 1 72 ? -13.687 3.290 9.323 1.00 97.06 72 LYS A CA 1
ATOM 568 C C . LYS A 1 72 ? -14.437 4.500 8.764 1.00 97.06 72 LYS A C 1
ATOM 570 O O . LYS A 1 72 ? -15.661 4.478 8.726 1.00 97.06 72 LYS A O 1
ATOM 575 N N . ASP A 1 73 ? -13.714 5.492 8.254 1.00 96.12 73 ASP A N 1
ATOM 576 C CA . ASP A 1 73 ? -14.270 6.727 7.688 1.00 96.12 73 ASP A CA 1
ATOM 577 C C . ASP A 1 73 ? -14.758 6.568 6.236 1.00 96.12 73 ASP A C 1
ATOM 579 O O . ASP A 1 73 ? -15.046 7.550 5.555 1.00 96.12 73 ASP A O 1
ATOM 583 N N . GLY A 1 74 ? -14.830 5.342 5.708 1.00 94.81 74 GLY A N 1
ATOM 584 C CA . GLY A 1 74 ? -15.304 5.122 4.339 1.00 94.81 74 GLY A CA 1
ATOM 585 C C . GLY A 1 74 ? -14.231 5.274 3.259 1.00 94.81 74 GLY A C 1
ATOM 586 O O . GLY A 1 74 ? -14.554 5.147 2.080 1.00 94.81 74 GLY A O 1
ATOM 587 N N . VAL A 1 75 ? -12.963 5.484 3.620 1.00 95.69 75 VAL A N 1
ATOM 588 C CA . VAL A 1 75 ? -11.862 5.679 2.668 1.00 95.69 75 VAL A CA 1
ATOM 589 C C . VAL A 1 75 ? -11.218 4.340 2.315 1.00 95.69 75 VAL A C 1
ATOM 591 O O . VAL A 1 75 ? -10.850 3.551 3.188 1.00 95.69 75 VAL A O 1
ATOM 594 N N . HIS A 1 76 ? -11.050 4.068 1.022 1.00 95.44 76 HIS A N 1
ATOM 595 C CA . HIS A 1 76 ? -10.341 2.874 0.571 1.00 95.44 76 HIS A CA 1
ATOM 596 C C . HIS A 1 76 ? -8.846 2.986 0.871 1.00 95.44 76 HIS A C 1
ATOM 598 O O . HIS A 1 76 ? -8.246 4.052 0.726 1.00 95.44 76 HIS A O 1
ATOM 604 N N . LEU A 1 77 ? -8.213 1.876 1.241 1.00 96.12 77 LEU A N 1
ATOM 605 C CA . LEU A 1 77 ? -6.760 1.821 1.367 1.00 96.12 77 LEU A CA 1
ATOM 606 C C . LEU A 1 77 ? -6.161 0.919 0.312 1.00 96.12 77 LEU A C 1
ATOM 608 O O . LEU A 1 77 ? -6.757 -0.067 -0.098 1.00 96.12 77 LEU A O 1
ATOM 612 N N . CYS A 1 78 ? -4.969 1.284 -0.127 1.00 95.25 78 CYS A N 1
ATOM 613 C CA . CYS A 1 78 ? -4.230 0.592 -1.162 1.00 95.25 78 CYS A CA 1
ATOM 614 C C . CYS A 1 78 ? -2.792 0.404 -0.703 1.00 95.25 78 CYS A C 1
ATOM 616 O O . CYS A 1 78 ? -2.138 1.349 -0.242 1.00 95.25 78 CYS A O 1
ATOM 618 N N . THR A 1 79 ? -2.264 -0.806 -0.833 1.00 95.06 79 THR A N 1
ATOM 619 C CA . THR A 1 79 ? -0.853 -1.037 -0.545 1.00 95.06 79 THR A CA 1
ATOM 620 C C . THR A 1 79 ? -0.288 -2.234 -1.288 1.00 95.06 79 THR A C 1
ATOM 622 O O . THR A 1 79 ? -0.997 -3.108 -1.777 1.00 95.06 79 THR A O 1
ATOM 625 N N . PHE A 1 80 ? 1.034 -2.254 -1.338 1.00 95.06 80 PHE A N 1
ATOM 626 C CA . PHE A 1 80 ? 1.834 -3.326 -1.890 1.00 95.06 80 PHE A CA 1
ATOM 627 C C . PHE A 1 80 ? 2.491 -4.053 -0.714 1.00 95.06 80 PHE A C 1
ATOM 629 O O . PHE A 1 80 ? 3.469 -3.537 -0.156 1.00 95.06 80 PHE A O 1
ATOM 636 N N . PRO A 1 81 ? 1.963 -5.208 -0.271 1.00 94.06 81 PRO A N 1
ATOM 637 C CA . PRO A 1 81 ? 2.344 -5.810 1.001 1.00 94.06 81 PRO A CA 1
ATOM 638 C C . PRO A 1 81 ? 3.770 -6.378 0.983 1.00 94.06 81 PRO A C 1
ATOM 640 O O . PRO A 1 81 ? 4.357 -6.558 2.046 1.00 94.06 81 PRO A O 1
ATOM 643 N N . GLU A 1 82 ? 4.371 -6.572 -0.194 1.00 92.38 82 GLU A N 1
ATOM 644 C CA . GLU A 1 82 ? 5.807 -6.846 -0.382 1.00 92.38 82 GLU A CA 1
ATOM 645 C C . GLU A 1 82 ? 6.692 -5.715 0.172 1.00 92.38 82 GLU A C 1
ATOM 647 O O . GLU A 1 82 ? 7.824 -5.912 0.619 1.00 92.38 82 GLU A O 1
ATOM 652 N N . GLY A 1 83 ? 6.173 -4.485 0.141 1.00 86.38 83 GLY A N 1
ATOM 653 C CA . GLY A 1 83 ? 6.835 -3.277 0.604 1.00 86.38 83 GLY A CA 1
ATOM 654 C C . GLY A 1 83 ? 7.936 -2.749 -0.322 1.00 86.38 83 GLY A C 1
ATOM 655 O O . GLY A 1 83 ? 8.393 -1.620 -0.133 1.00 86.38 83 GLY A O 1
ATOM 656 N N . THR A 1 84 ? 8.365 -3.504 -1.320 1.00 86.81 84 THR A N 1
ATOM 657 C CA . THR A 1 84 ? 9.302 -3.065 -2.354 1.00 86.81 84 THR A CA 1
ATOM 658 C C . THR A 1 84 ? 8.922 -3.712 -3.674 1.00 86.81 84 THR A C 1
ATOM 660 O O . THR A 1 84 ? 8.233 -4.725 -3.685 1.00 86.81 84 THR A O 1
ATOM 663 N N . ARG A 1 85 ? 9.382 -3.131 -4.781 1.00 90.44 85 ARG A N 1
ATOM 664 C CA . ARG A 1 85 ? 9.230 -3.740 -6.103 1.00 90.44 85 ARG A CA 1
ATOM 665 C C . ARG A 1 85 ? 10.130 -4.960 -6.216 1.00 90.44 85 ARG A C 1
ATOM 667 O O . ARG A 1 85 ? 11.319 -4.880 -5.893 1.00 90.44 85 ARG A O 1
ATOM 674 N N . SER A 1 86 ? 9.584 -6.044 -6.741 1.00 89.19 86 SER A N 1
ATOM 675 C CA . SER A 1 86 ? 10.353 -7.191 -7.192 1.00 89.19 86 SER A CA 1
ATOM 676 C C . SER A 1 86 ? 11.192 -6.832 -8.418 1.00 89.19 86 SER A C 1
ATOM 678 O O . SER A 1 86 ? 10.687 -6.289 -9.401 1.00 89.19 86 SER A O 1
ATOM 680 N N . ARG A 1 87 ? 12.488 -7.157 -8.375 1.00 86.00 87 ARG A N 1
ATOM 681 C CA . ARG A 1 87 ? 13.413 -6.995 -9.513 1.00 86.00 87 ARG A CA 1
ATOM 682 C C . ARG A 1 87 ? 13.446 -8.214 -10.433 1.00 86.00 87 ARG A C 1
ATOM 684 O O . ARG A 1 87 ? 13.884 -8.098 -11.569 1.00 86.00 87 ARG A O 1
ATOM 691 N N . THR A 1 88 ? 12.987 -9.362 -9.941 1.00 85.50 88 THR A N 1
ATOM 692 C CA . THR A 1 88 ? 12.978 -10.638 -10.672 1.00 85.50 88 THR A CA 1
ATOM 693 C C . THR A 1 88 ? 11.604 -10.969 -11.252 1.00 85.50 88 THR A C 1
ATOM 695 O O . THR A 1 88 ? 11.461 -11.959 -11.959 1.00 85.50 88 THR A O 1
ATOM 698 N N . GLY A 1 89 ? 10.578 -10.173 -10.929 1.00 81.44 89 GLY A N 1
ATOM 699 C CA . GLY A 1 89 ? 9.187 -10.440 -11.298 1.00 81.44 89 GLY A CA 1
ATOM 700 C C . GLY A 1 89 ? 8.495 -11.485 -10.417 1.00 81.44 89 GLY A C 1
ATOM 701 O O . GLY A 1 89 ? 7.290 -11.671 -10.549 1.00 81.44 89 GLY A O 1
ATOM 702 N N . LYS A 1 90 ? 9.218 -12.134 -9.493 1.00 89.00 90 LYS A N 1
ATOM 703 C CA . LYS A 1 90 ? 8.634 -13.039 -8.493 1.00 89.00 90 LYS A CA 1
ATOM 704 C C . LYS A 1 90 ? 8.031 -12.242 -7.340 1.00 89.00 90 LYS A C 1
ATOM 706 O O . LYS A 1 90 ? 8.661 -11.294 -6.875 1.00 89.00 90 LYS A O 1
ATOM 711 N N . VAL A 1 91 ? 6.858 -12.651 -6.868 1.00 90.81 91 VAL A N 1
ATOM 712 C CA . VAL A 1 91 ? 6.207 -12.051 -5.695 1.00 90.81 91 VAL A CA 1
ATOM 713 C C . VAL A 1 91 ? 7.069 -12.291 -4.455 1.00 90.81 91 VAL A C 1
ATOM 715 O O . VAL A 1 91 ? 7.509 -13.413 -4.200 1.00 90.81 91 VAL A O 1
ATOM 718 N N . LEU A 1 92 ? 7.345 -11.230 -3.705 1.00 92.81 92 LEU A N 1
ATOM 719 C CA . LEU A 1 92 ? 8.104 -11.273 -2.460 1.00 92.81 92 LEU A CA 1
ATOM 720 C C . LEU A 1 92 ? 7.198 -11.609 -1.260 1.00 92.81 92 LEU A C 1
ATOM 722 O O . LEU A 1 92 ? 5.979 -11.449 -1.331 1.00 92.81 92 LEU A O 1
ATOM 726 N N . PRO A 1 93 ? 7.773 -12.023 -0.115 1.00 94.75 93 PRO A N 1
ATOM 727 C CA . PRO A 1 93 ? 6.999 -12.262 1.097 1.00 94.75 93 PRO A CA 1
ATOM 728 C C . PRO A 1 93 ? 6.223 -11.024 1.561 1.00 94.75 93 PRO A C 1
ATOM 730 O O . PRO A 1 93 ? 6.754 -9.909 1.608 1.00 94.75 93 PRO A O 1
ATOM 733 N N . PHE A 1 94 ? 4.974 -11.233 1.967 1.00 94.94 94 PHE A N 1
ATOM 734 C CA . PHE A 1 94 ? 4.090 -10.159 2.406 1.00 94.94 94 PHE A CA 1
ATOM 735 C C . PHE A 1 94 ? 4.352 -9.735 3.851 1.00 94.94 94 PHE A C 1
ATOM 737 O O . PHE A 1 94 ? 4.683 -10.530 4.730 1.00 94.94 94 PHE A O 1
ATOM 744 N N . LYS A 1 95 ? 4.176 -8.440 4.112 1.00 92.88 95 LYS A N 1
ATOM 745 C CA . LYS A 1 95 ? 4.165 -7.857 5.453 1.00 92.88 95 LYS A CA 1
ATOM 746 C C . LYS A 1 95 ? 2.732 -7.786 5.979 1.00 92.88 95 LYS A C 1
ATOM 748 O O . LYS A 1 95 ? 1.825 -7.326 5.293 1.00 92.88 95 LYS A O 1
ATOM 753 N N . ASN A 1 96 ? 2.553 -8.106 7.260 1.00 93.56 96 ASN A N 1
ATOM 754 C CA . ASN A 1 96 ? 1.226 -8.244 7.880 1.00 93.56 96 ASN A CA 1
ATOM 755 C C . ASN A 1 96 ? 0.488 -6.919 8.165 1.00 93.56 96 ASN A C 1
ATOM 757 O O . ASN A 1 96 ? -0.628 -6.939 8.676 1.00 93.56 96 ASN A O 1
ATOM 761 N N . GLY A 1 97 ? 1.096 -5.758 7.897 1.00 93.25 97 GLY A N 1
ATOM 762 C CA . GLY A 1 97 ? 0.548 -4.453 8.292 1.00 93.25 97 GLY A CA 1
ATOM 763 C C . GLY A 1 97 ? -0.829 -4.161 7.691 1.00 93.25 97 GLY A C 1
ATOM 764 O O . GLY A 1 97 ? -1.742 -3.794 8.425 1.00 93.25 97 GLY A O 1
ATOM 765 N N . ALA A 1 98 ? -0.983 -4.376 6.382 1.00 94.81 98 ALA A N 1
ATOM 766 C CA . ALA A 1 98 ? -2.236 -4.171 5.649 1.00 94.81 98 ALA A CA 1
ATOM 767 C C . ALA A 1 98 ? -3.374 -5.034 6.207 1.00 94.81 98 ALA A C 1
ATOM 769 O O . ALA A 1 98 ? -4.439 -4.534 6.558 1.00 94.81 98 ALA A O 1
ATOM 770 N N . PHE A 1 99 ? -3.087 -6.321 6.382 1.00 96.75 99 PHE A N 1
ATOM 771 C CA . PHE A 1 9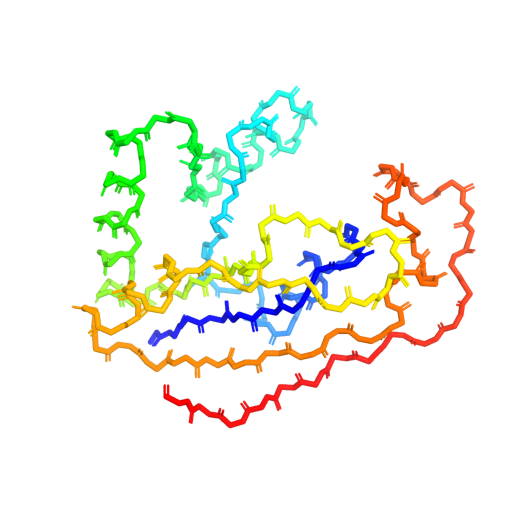9 ? -4.020 -7.324 6.885 1.00 96.75 99 PHE A CA 1
ATOM 772 C C . PHE A 1 99 ? -4.472 -7.009 8.317 1.00 96.75 99 PHE A C 1
ATOM 774 O O . PHE A 1 99 ? -5.655 -7.076 8.630 1.00 96.75 99 PHE A O 1
ATOM 781 N N . LYS A 1 100 ? -3.550 -6.556 9.180 1.00 96.81 100 LYS A N 1
ATOM 782 C CA . LYS A 1 100 ? -3.888 -6.099 10.538 1.00 96.81 100 LYS A CA 1
ATOM 783 C C . LYS A 1 100 ? -4.789 -4.863 10.541 1.00 96.81 100 LYS A C 1
ATOM 785 O O . LYS A 1 100 ? -5.624 -4.751 11.436 1.00 96.81 100 LYS A O 1
ATOM 790 N N . MET A 1 101 ? -4.607 -3.933 9.597 1.00 97.25 101 MET A N 1
ATOM 791 C CA . MET A 1 101 ? -5.485 -2.761 9.467 1.00 97.25 101 MET A CA 1
ATOM 792 C C . MET A 1 101 ? -6.891 -3.178 9.051 1.00 97.25 101 MET A C 1
ATOM 794 O O . MET A 1 101 ? -7.840 -2.791 9.724 1.00 97.25 101 MET A O 1
ATOM 798 N N . ALA A 1 102 ? -7.004 -4.001 8.005 1.00 97.62 102 ALA A N 1
ATOM 799 C CA . ALA A 1 102 ? -8.280 -4.507 7.508 1.00 97.62 102 ALA A CA 1
ATOM 800 C C . ALA A 1 102 ? -9.055 -5.259 8.601 1.00 97.62 102 ALA A C 1
ATOM 802 O O . ALA A 1 102 ? -10.174 -4.875 8.934 1.00 97.62 102 ALA A O 1
ATOM 803 N N . TYR A 1 103 ? -8.395 -6.215 9.267 1.00 97.81 103 TYR A N 1
ATOM 804 C CA . TYR A 1 103 ? -8.975 -6.987 10.367 1.00 97.81 103 TYR A CA 1
ATOM 805 C C . TYR A 1 103 ? -9.487 -6.096 11.507 1.00 97.81 103 TYR A C 1
ATOM 807 O O . TYR A 1 103 ? -10.626 -6.220 11.942 1.00 97.81 103 TYR A O 1
ATOM 815 N N . LYS A 1 104 ? -8.672 -5.141 11.981 1.00 97.94 104 LYS A N 1
ATOM 816 C CA . LYS A 1 104 ? -9.067 -4.236 13.077 1.00 97.94 104 LYS A CA 1
ATOM 817 C C . LYS A 1 104 ? -10.144 -3.222 12.681 1.00 97.94 104 LYS A C 1
ATOM 819 O O . LYS A 1 104 ? -10.805 -2.680 13.565 1.00 97.94 104 LYS A O 1
ATOM 824 N N . ALA A 1 105 ? -10.272 -2.916 11.394 1.00 97.75 105 ALA A N 1
ATOM 825 C CA . ALA A 1 105 ? -11.308 -2.035 10.875 1.00 97.75 105 ALA A CA 1
ATOM 826 C C . ALA A 1 105 ? -12.611 -2.778 10.535 1.00 97.75 105 ALA A C 1
ATOM 828 O O . ALA A 1 105 ? -13.611 -2.110 10.295 1.00 97.75 105 ALA A O 1
ATOM 829 N N . GLY A 1 106 ? -12.608 -4.118 10.505 1.00 97.56 106 GLY A N 1
ATOM 830 C CA . GLY A 1 106 ? -13.729 -4.904 9.982 1.00 97.56 106 GLY A CA 1
ATOM 831 C C . GLY A 1 106 ? -13.960 -4.676 8.484 1.00 97.56 106 GLY A C 1
ATOM 832 O O . GLY A 1 106 ? -15.088 -4.776 8.016 1.00 97.56 106 GLY A O 1
ATOM 833 N N . ALA A 1 107 ? -12.911 -4.301 7.744 1.00 97.88 107 ALA A N 1
ATOM 834 C CA . ALA A 1 107 ? -12.995 -4.015 6.317 1.00 97.88 107 ALA A CA 1
ATOM 835 C C . ALA A 1 107 ? -12.520 -5.227 5.499 1.00 97.88 107 ALA A C 1
ATOM 837 O O . ALA A 1 107 ? -11.497 -5.815 5.864 1.00 97.88 107 ALA A O 1
ATOM 838 N N . PRO A 1 108 ? -13.190 -5.557 4.380 1.00 97.81 108 PRO A N 1
ATOM 839 C CA . PRO A 1 108 ? -12.766 -6.646 3.512 1.00 97.81 108 PRO A CA 1
ATOM 840 C C . PRO A 1 108 ? -11.431 -6.327 2.839 1.00 97.81 108 PRO A C 1
ATOM 842 O O . PRO A 1 108 ? -11.098 -5.162 2.565 1.00 97.81 108 PRO A O 1
ATOM 845 N N . ILE A 1 109 ? -10.682 -7.379 2.538 1.00 98.19 109 ILE A N 1
ATOM 846 C CA . ILE A 1 109 ? -9.475 -7.319 1.727 1.00 98.19 109 ILE A CA 1
ATOM 847 C C . ILE A 1 109 ? -9.846 -7.669 0.291 1.00 98.19 109 ILE A C 1
ATOM 849 O O . ILE A 1 109 ? -10.453 -8.702 0.052 1.00 98.19 109 ILE A O 1
ATOM 853 N N . ILE A 1 110 ? -9.446 -6.839 -0.672 1.00 97.19 110 ILE A N 1
ATOM 854 C CA . ILE A 1 110 ? -9.616 -7.125 -2.101 1.00 97.19 110 ILE A CA 1
ATOM 855 C C . ILE A 1 110 ? -8.224 -7.353 -2.700 1.00 97.19 110 ILE A C 1
ATOM 857 O O . ILE A 1 110 ? -7.461 -6.390 -2.857 1.00 97.19 110 ILE A O 1
ATOM 861 N N . PRO A 1 111 ? -7.841 -8.605 -2.998 1.00 97.00 111 PRO A N 1
ATOM 862 C CA . PRO A 1 111 ? -6.567 -8.894 -3.639 1.00 97.00 111 PRO A CA 1
ATOM 863 C C . PRO A 1 111 ? -6.579 -8.470 -5.113 1.00 97.00 111 PRO A C 1
ATOM 865 O O . PRO A 1 111 ? -7.569 -8.655 -5.820 1.00 97.00 111 PRO A O 1
ATOM 868 N N . LEU A 1 112 ? -5.448 -7.963 -5.606 1.00 96.25 112 LEU A N 1
ATOM 869 C CA . LEU A 1 112 ? -5.216 -7.748 -7.033 1.00 96.25 112 LEU A CA 1
ATOM 870 C C . LEU A 1 112 ? -3.928 -8.425 -7.498 1.00 96.25 112 LEU A C 1
ATOM 872 O O . LEU A 1 112 ? -2.922 -8.455 -6.787 1.00 96.25 112 LEU A O 1
ATOM 876 N N . SER A 1 113 ? -3.936 -8.901 -8.740 1.00 95.56 113 SER A N 1
ATOM 877 C CA . SER A 1 113 ? -2.731 -9.344 -9.440 1.00 95.56 113 SER A CA 1
ATOM 878 C C . SER A 1 113 ? -2.457 -8.460 -10.651 1.00 95.56 113 SER A C 1
ATOM 880 O O . SER A 1 113 ? -3.276 -8.369 -11.561 1.00 95.56 113 SER A O 1
ATOM 882 N N . ILE A 1 114 ? -1.287 -7.825 -10.665 1.00 95.25 114 ILE A N 1
ATOM 883 C CA . ILE A 1 114 ? -0.794 -6.984 -11.755 1.00 95.25 114 ILE A CA 1
ATOM 884 C C . ILE A 1 114 ? 0.294 -7.755 -12.501 1.00 95.25 114 ILE A C 1
ATOM 886 O O . ILE A 1 114 ? 1.397 -7.990 -11.991 1.00 95.25 114 ILE A O 1
ATOM 890 N N . VAL A 1 115 ? -0.023 -8.150 -13.732 1.00 93.62 115 VAL A N 1
ATOM 891 C CA . VAL A 1 115 ? 0.823 -8.991 -14.583 1.00 93.62 115 VAL A CA 1
ATOM 892 C C . VAL A 1 115 ? 1.265 -8.192 -15.802 1.00 93.62 115 VAL A C 1
ATOM 894 O O . VAL A 1 115 ? 0.440 -7.592 -16.479 1.00 93.62 115 VAL A O 1
ATOM 897 N N . GLY A 1 116 ? 2.565 -8.201 -16.103 1.00 90.69 116 GLY A N 1
ATOM 898 C CA . GLY A 1 116 ? 3.126 -7.554 -17.297 1.00 90.69 116 GLY A CA 1
ATOM 899 C C . GLY A 1 116 ? 3.549 -6.091 -17.119 1.00 90.69 116 GLY A C 1
ATOM 900 O O . GLY A 1 116 ? 4.251 -5.569 -17.982 1.00 90.69 116 GLY A O 1
ATOM 901 N N . ALA A 1 117 ? 3.240 -5.451 -15.986 1.00 91.12 117 ALA A N 1
ATOM 902 C CA . ALA A 1 117 ? 3.636 -4.062 -15.728 1.00 91.12 117 ALA A CA 1
ATOM 903 C C . ALA A 1 117 ? 5.165 -3.855 -15.734 1.00 91.12 117 ALA A C 1
ATOM 905 O O . ALA A 1 117 ? 5.655 -2.824 -16.191 1.00 91.12 117 ALA A O 1
ATOM 906 N N . ASN A 1 118 ? 5.943 -4.859 -15.324 1.00 89.12 118 ASN A N 1
ATOM 907 C CA . ASN A 1 118 ? 7.406 -4.849 -15.414 1.00 89.12 118 ASN A CA 1
ATOM 908 C C . ASN A 1 118 ? 7.947 -4.859 -16.857 1.00 89.12 118 ASN A C 1
ATOM 910 O O . ASN A 1 118 ? 9.076 -4.422 -17.073 1.00 89.12 118 ASN A O 1
ATOM 914 N N . LYS A 1 119 ? 7.168 -5.352 -17.832 1.00 88.44 119 LYS A N 1
ATOM 915 C CA . LYS A 1 119 ? 7.505 -5.281 -19.265 1.00 88.44 119 LYS A CA 1
ATOM 916 C C . LYS A 1 119 ? 7.200 -3.900 -19.850 1.00 88.44 119 LYS A C 1
ATOM 918 O O . LYS A 1 119 ? 7.869 -3.465 -20.784 1.00 88.44 119 LYS A O 1
ATOM 923 N N . MET A 1 120 ? 6.220 -3.204 -19.268 1.00 88.38 120 MET A N 1
ATOM 924 C CA . MET A 1 120 ? 5.927 -1.812 -19.604 1.00 88.38 120 MET A CA 1
ATOM 925 C C . MET A 1 120 ? 6.978 -0.865 -19.035 1.00 88.38 120 MET A C 1
ATOM 927 O O . MET A 1 120 ? 7.478 0.002 -19.742 1.00 88.38 120 MET A O 1
ATOM 931 N N . MET A 1 121 ? 7.337 -1.050 -17.765 1.00 89.06 121 MET A N 1
ATOM 932 C CA . MET A 1 121 ? 8.428 -0.317 -17.141 1.00 89.06 121 MET A CA 1
ATOM 933 C C . MET A 1 121 ? 9.121 -1.178 -16.078 1.00 89.06 121 MET A C 1
ATOM 935 O O . MET A 1 121 ? 8.500 -1.501 -15.058 1.00 89.06 121 MET A O 1
ATOM 939 N N . PRO A 1 122 ? 10.401 -1.541 -16.272 1.00 85.81 122 PRO A N 1
ATOM 940 C CA . PRO A 1 122 ? 11.154 -2.330 -15.306 1.00 85.81 122 PRO A CA 1
ATOM 941 C C . PRO A 1 122 ? 11.269 -1.650 -13.938 1.00 85.81 122 PRO A C 1
ATOM 943 O O . PRO A 1 122 ? 11.389 -0.431 -13.835 1.00 85.81 122 PRO A O 1
ATOM 946 N N . ALA A 1 123 ? 11.338 -2.450 -12.871 1.00 84.06 123 ALA A N 1
ATOM 947 C CA . ALA A 1 123 ? 11.375 -1.967 -11.488 1.00 84.06 123 ALA A CA 1
ATOM 948 C C . ALA A 1 123 ? 12.491 -0.949 -11.177 1.00 84.06 123 ALA A C 1
ATOM 950 O O . ALA A 1 123 ? 12.344 -0.163 -10.242 1.00 84.06 123 ALA A O 1
ATOM 951 N N . HIS A 1 124 ? 13.609 -0.982 -11.908 1.00 81.94 124 HIS A N 1
ATOM 952 C CA . HIS A 1 124 ? 14.770 -0.117 -11.681 1.00 81.94 124 HIS A CA 1
ATOM 953 C C . HIS A 1 124 ? 14.685 1.232 -12.413 1.00 81.94 124 HIS A C 1
ATOM 955 O O . HIS A 1 124 ? 15.479 2.122 -12.123 1.00 81.94 124 HIS A O 1
ATOM 961 N N . TRP A 1 125 ? 13.726 1.413 -13.324 1.00 83.81 125 TRP A N 1
ATOM 962 C CA . TRP A 1 125 ? 13.517 2.684 -14.015 1.00 83.81 125 TRP A CA 1
ATOM 963 C C . TRP A 1 125 ? 12.565 3.562 -13.228 1.00 83.81 125 TRP A C 1
ATOM 965 O O . TRP A 1 125 ? 11.512 3.101 -12.813 1.00 83.81 125 TRP A O 1
ATOM 975 N N . MET A 1 126 ? 12.928 4.823 -13.006 1.00 76.38 126 MET A N 1
ATOM 976 C CA . MET A 1 126 ? 12.035 5.805 -12.380 1.00 76.38 126 MET A CA 1
ATOM 977 C C . MET A 1 126 ? 11.095 6.471 -13.390 1.00 76.38 126 MET A C 1
ATOM 979 O O . MET A 1 126 ? 9.989 6.855 -13.025 1.00 76.38 126 MET A O 1
ATOM 983 N N . PHE A 1 127 ? 11.523 6.558 -14.648 1.00 80.19 127 PHE A N 1
ATOM 984 C CA . PHE A 1 127 ? 10.767 7.130 -15.756 1.00 80.19 127 PHE A CA 1
ATOM 985 C C . PHE A 1 127 ? 10.712 6.140 -16.924 1.00 80.19 127 PHE A C 1
ATOM 987 O O . PHE A 1 127 ? 11.616 5.306 -17.052 1.00 80.19 127 PHE A O 1
ATOM 994 N N . PRO A 1 128 ? 9.683 6.214 -17.786 1.00 77.06 128 PRO A N 1
ATOM 995 C CA . PRO A 1 128 ? 9.586 5.367 -18.968 1.00 77.06 128 PRO A CA 1
ATOM 996 C C . PRO A 1 128 ? 10.599 5.837 -20.020 1.00 77.06 128 PRO A C 1
ATOM 998 O O . PRO A 1 128 ? 10.276 6.591 -20.929 1.00 77.06 128 PRO A O 1
ATOM 1001 N N . PHE A 1 129 ? 11.856 5.411 -19.878 1.00 78.44 129 PHE A N 1
ATOM 1002 C CA . PHE A 1 129 ? 12.947 5.780 -20.789 1.00 78.44 129 PHE A CA 1
ATOM 1003 C C . PHE A 1 129 ? 12.835 5.133 -22.175 1.00 78.44 129 PHE A C 1
ATOM 1005 O O . PHE A 1 129 ? 13.524 5.539 -23.107 1.00 78.44 129 PHE A O 1
ATOM 1012 N N . ARG A 1 130 ? 11.996 4.103 -22.313 1.00 77.75 130 ARG A N 1
ATOM 1013 C CA . ARG A 1 130 ? 11.659 3.454 -23.582 1.00 77.75 130 ARG A CA 1
ATOM 1014 C C . ARG A 1 130 ? 10.184 3.092 -23.579 1.00 77.75 130 ARG A C 1
ATOM 1016 O O . ARG A 1 130 ? 9.608 2.879 -22.511 1.00 77.75 130 ARG A O 1
ATOM 1023 N N . SER A 1 131 ? 9.613 2.959 -24.772 1.00 75.44 131 SER A N 1
ATOM 1024 C CA . SER A 1 131 ? 8.281 2.389 -24.938 1.00 75.44 131 SER A CA 1
ATOM 1025 C C . SER A 1 131 ? 8.228 1.010 -24.288 1.00 75.44 131 SER A C 1
ATOM 1027 O O . SER A 1 131 ? 9.073 0.145 -24.540 1.00 75.44 131 SER A O 1
ATOM 1029 N N . GLY A 1 132 ? 7.243 0.828 -23.417 1.00 74.38 132 GLY A N 1
ATOM 1030 C CA . GLY A 1 132 ? 6.921 -0.472 -22.858 1.00 74.38 132 GLY A CA 1
ATOM 1031 C C . GLY A 1 132 ? 6.466 -1.427 -23.956 1.00 74.38 132 GLY A C 1
ATOM 1032 O O . GLY A 1 132 ? 5.814 -1.005 -24.908 1.00 74.38 13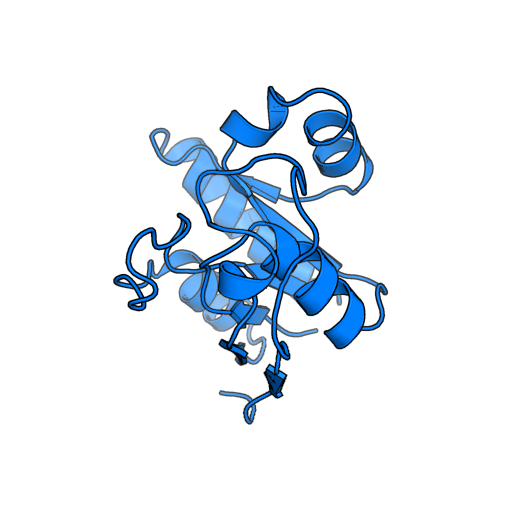2 GLY A O 1
ATOM 1033 N N . HIS A 1 133 ? 6.804 -2.706 -23.825 1.00 77.38 133 HIS A N 1
ATOM 1034 C CA . HIS A 1 133 ? 6.376 -3.730 -24.775 1.00 77.38 133 HIS A CA 1
ATOM 1035 C C . HIS A 1 133 ? 5.531 -4.774 -24.045 1.00 77.38 133 HIS A C 1
ATOM 1037 O O . HIS A 1 133 ? 5.970 -5.360 -23.054 1.00 77.38 133 HIS A O 1
ATOM 1043 N N . GLY A 1 134 ? 4.327 -5.036 -24.553 1.00 81.75 134 GLY A N 1
ATOM 1044 C CA . GLY A 1 134 ? 3.434 -6.079 -24.050 1.00 81.75 134 GLY A CA 1
ATOM 1045 C C . GLY A 1 134 ? 2.110 -5.556 -23.498 1.00 81.75 134 GLY A C 1
ATOM 1046 O O . GLY A 1 134 ? 1.760 -4.390 -23.643 1.00 81.75 134 GLY A O 1
ATOM 1047 N N . ILE A 1 135 ? 1.355 -6.467 -22.885 1.00 87.31 135 ILE A N 1
ATOM 1048 C CA . ILE A 1 135 ? 0.028 -6.202 -22.327 1.00 87.31 135 ILE A CA 1
ATOM 1049 C C . ILE A 1 135 ? 0.118 -6.313 -20.809 1.00 87.31 135 ILE A C 1
ATOM 1051 O O . ILE A 1 135 ? 0.576 -7.336 -20.289 1.00 87.31 135 ILE A O 1
ATOM 1055 N N . THR A 1 136 ? -0.357 -5.284 -20.108 1.00 91.38 136 THR A N 1
ATOM 1056 C CA . THR A 1 136 ? -0.602 -5.368 -18.667 1.00 91.38 136 THR A CA 1
ATOM 1057 C C . THR A 1 136 ? -2.012 -5.888 -18.422 1.00 91.38 136 THR A C 1
ATOM 1059 O O . THR A 1 136 ? -2.973 -5.363 -18.980 1.00 91.38 136 THR A O 1
ATOM 1062 N N . LYS A 1 137 ? -2.144 -6.892 -17.555 1.00 94.31 137 LYS A N 1
ATOM 1063 C CA . LYS A 1 137 ? -3.431 -7.368 -17.042 1.00 94.31 137 LYS A CA 1
ATOM 1064 C C . LYS A 1 137 ? -3.522 -7.053 -15.555 1.00 94.31 137 LYS A C 1
ATOM 1066 O O . LYS A 1 137 ? -2.596 -7.370 -14.808 1.00 94.31 137 LYS A O 1
ATOM 1071 N N . VAL A 1 138 ? -4.636 -6.455 -15.145 1.00 95.62 138 VAL A N 1
ATOM 1072 C CA . VAL A 1 138 ? -5.005 -6.310 -13.735 1.00 95.62 138 VAL A CA 1
ATOM 1073 C C . VAL A 1 138 ? -6.162 -7.260 -13.469 1.00 95.62 138 VAL A C 1
ATOM 1075 O O . VAL A 1 138 ? -7.191 -7.179 -14.131 1.00 95.62 138 VAL A O 1
ATOM 1078 N N . ILE A 1 139 ? -5.965 -8.184 -12.536 1.00 96.50 139 ILE A N 1
ATOM 1079 C CA . ILE A 1 139 ? -6.963 -9.170 -12.124 1.00 96.50 139 ILE A CA 1
ATOM 1080 C C . ILE A 1 139 ? -7.421 -8.775 -10.726 1.00 96.50 139 ILE A C 1
ATOM 1082 O O . ILE A 1 139 ? -6.586 -8.659 -9.828 1.00 96.50 139 ILE A O 1
ATOM 1086 N N . VAL A 1 140 ? -8.721 -8.545 -10.560 1.00 96.69 140 VAL A N 1
ATOM 1087 C CA . VAL A 1 140 ? -9.350 -8.284 -9.261 1.00 96.69 140 VAL A CA 1
ATOM 1088 C C . VAL A 1 140 ? -9.940 -9.598 -8.771 1.00 96.69 140 VAL A C 1
ATOM 1090 O O . VAL A 1 140 ? -10.666 -10.249 -9.518 1.00 96.69 140 VAL A O 1
ATOM 1093 N N . HIS A 1 141 ? -9.587 -9.995 -7.554 1.00 97.50 141 HIS A N 1
ATOM 1094 C CA . HIS A 1 141 ? -10.064 -11.234 -6.941 1.00 97.50 141 HIS A CA 1
ATOM 1095 C C . HIS A 1 141 ? -11.226 -10.963 -5.990 1.00 97.50 141 HIS A C 1
ATOM 1097 O O . HIS A 1 141 ? -11.470 -9.814 -5.605 1.00 97.50 141 HIS A O 1
ATOM 1103 N N . ASP A 1 142 ? -11.907 -12.033 -5.590 1.00 96.94 142 ASP A N 1
ATOM 1104 C CA . ASP A 1 142 ? -13.002 -11.949 -4.633 1.00 96.94 142 ASP A CA 1
ATOM 1105 C C . ASP A 1 142 ? -12.534 -11.414 -3.267 1.00 96.94 142 ASP A C 1
ATOM 1107 O O . ASP A 1 142 ? -11.383 -11.643 -2.863 1.00 96.94 142 ASP A O 1
ATOM 1111 N N . PRO A 1 143 ? -13.407 -10.691 -2.542 1.00 96.62 143 PRO A N 1
ATOM 1112 C CA . PRO A 1 143 ? -13.091 -10.196 -1.211 1.00 96.62 143 PRO A CA 1
ATOM 1113 C C . PRO A 1 143 ? -12.846 -11.322 -0.194 1.00 96.62 143 PRO A C 1
ATOM 1115 O O . PRO A 1 143 ? -13.513 -12.355 -0.231 1.00 96.62 143 PRO A O 1
ATOM 1118 N N . ILE A 1 144 ? -11.934 -11.072 0.751 1.00 94.38 144 ILE A N 1
ATOM 1119 C CA . ILE A 1 144 ? -11.605 -11.938 1.900 1.00 94.38 144 ILE A CA 1
ATOM 1120 C C . ILE A 1 144 ? -11.855 -11.182 3.205 1.00 94.38 144 ILE A C 1
ATOM 1122 O O . ILE A 1 144 ? -11.514 -9.971 3.260 1.00 94.38 144 ILE A O 1
#

Radius of gyration: 14.69 Å; chains: 1; bounding box: 30×30×42 Å

InterPro domains:
  IPR002123 Phospholipid/glycerol acyltransferase [PF01553] (1-114)
  IPR002123 Phospholipid/glycerol acyltransferase [SM00563] (2-117)
  IPR004552 1-acyl-sn-glycerol-3-phosphate acyltransferase [TIGR00530] (2-114)